Protein AF-A0A2N2L158-F1 (afdb_monomer)

Structure (mmCIF, N/CA/C/O backbone):
data_AF-A0A2N2L158-F1
#
_entry.id   AF-A0A2N2L158-F1
#
loop_
_atom_site.group_PDB
_atom_site.id
_atom_site.type_symbol
_atom_site.label_atom_id
_atom_site.label_alt_id
_atom_site.label_comp_id
_atom_site.label_asym_id
_atom_site.label_entity_id
_atom_site.label_seq_id
_atom_site.pdbx_PDB_ins_code
_atom_site.Cartn_x
_atom_site.Cartn_y
_atom_site.Cartn_z
_atom_site.occupancy
_atom_site.B_iso_or_equiv
_atom_site.auth_seq_id
_atom_site.auth_comp_id
_atom_site.auth_asym_id
_atom_site.auth_atom_id
_atom_site.pdbx_PDB_model_num
ATOM 1 N N . MET A 1 1 ? 33.502 -3.518 -4.198 1.00 38.00 1 MET A N 1
ATOM 2 C CA . MET A 1 1 ? 32.761 -3.976 -5.396 1.00 38.00 1 MET A CA 1
ATOM 3 C C . MET A 1 1 ? 31.450 -3.211 -5.454 1.00 38.00 1 MET A C 1
ATOM 5 O O . MET A 1 1 ? 30.735 -3.227 -4.464 1.00 38.00 1 MET A O 1
ATOM 9 N N . LYS A 1 2 ? 31.153 -2.490 -6.542 1.00 42.72 2 LYS A N 1
ATOM 10 C CA . LYS A 1 2 ? 29.819 -1.899 -6.730 1.00 42.72 2 LYS A CA 1
ATOM 11 C C . LYS A 1 2 ? 28.907 -3.018 -7.224 1.00 42.72 2 LYS A C 1
ATOM 13 O O . LYS A 1 2 ? 29.076 -3.475 -8.351 1.00 42.72 2 LYS A O 1
ATOM 18 N N . THR A 1 3 ? 28.027 -3.520 -6.368 1.00 46.81 3 THR A N 1
ATOM 19 C CA . THR A 1 3 ? 27.016 -4.509 -6.750 1.00 46.81 3 THR A CA 1
ATOM 20 C C . THR A 1 3 ? 26.180 -3.900 -7.874 1.00 46.81 3 THR A C 1
ATOM 22 O O . THR A 1 3 ? 25.586 -2.841 -7.679 1.00 46.81 3 THR A O 1
ATOM 25 N N . LYS A 1 4 ? 26.184 -4.502 -9.071 1.00 56.00 4 LYS A N 1
ATOM 26 C CA . LYS A 1 4 ? 25.270 -4.092 -10.145 1.00 56.00 4 LYS A CA 1
ATOM 27 C C . LYS A 1 4 ? 23.849 -4.280 -9.615 1.00 56.00 4 LYS A C 1
ATOM 29 O O . LYS A 1 4 ? 23.469 -5.398 -9.278 1.00 56.00 4 LYS A O 1
ATOM 34 N N . GLN A 1 5 ? 23.105 -3.187 -9.490 1.00 62.12 5 GLN A N 1
ATOM 35 C CA . GLN A 1 5 ? 21.690 -3.229 -9.145 1.00 62.12 5 GLN A CA 1
ATOM 36 C C . GLN A 1 5 ? 20.969 -4.014 -10.243 1.00 62.12 5 GLN A C 1
ATOM 38 O O . GLN A 1 5 ? 21.099 -3.690 -11.423 1.00 62.12 5 GLN A O 1
ATOM 43 N N . VAL A 1 6 ? 20.278 -5.090 -9.869 1.00 68.81 6 VAL A N 1
ATOM 44 C CA . VAL A 1 6 ? 19.449 -5.853 -10.805 1.00 68.81 6 VAL A CA 1
ATOM 45 C C . VAL A 1 6 ? 18.217 -5.003 -11.088 1.00 68.81 6 VAL A C 1
ATOM 47 O O . VAL A 1 6 ? 17.343 -4.890 -10.232 1.00 68.81 6 VAL A O 1
ATOM 50 N N . VAL A 1 7 ? 18.189 -4.359 -12.255 1.00 78.44 7 VAL A N 1
ATOM 51 C CA . VAL A 1 7 ? 17.049 -3.550 -12.692 1.00 78.44 7 VAL A CA 1
ATOM 52 C C . VAL A 1 7 ? 16.054 -4.472 -13.398 1.00 78.44 7 VAL A C 1
ATOM 54 O O . VAL A 1 7 ? 16.371 -5.062 -14.430 1.00 78.44 7 VAL A O 1
ATOM 57 N N . LYS A 1 8 ? 14.866 -4.642 -12.817 1.00 88.88 8 LYS A N 1
ATOM 58 C CA . LYS A 1 8 ? 13.739 -5.378 -13.407 1.00 88.88 8 LYS A CA 1
ATOM 59 C C . LYS A 1 8 ? 12.994 -4.474 -14.385 1.00 88.88 8 LYS A C 1
ATOM 61 O O . LYS A 1 8 ? 13.024 -3.258 -14.218 1.00 88.88 8 LYS A O 1
ATOM 66 N N . SER A 1 9 ? 12.347 -5.046 -15.396 1.00 91.81 9 SER A N 1
ATOM 67 C CA . SER A 1 9 ? 11.522 -4.280 -16.333 1.00 91.81 9 SER A CA 1
ATOM 68 C C . SER A 1 9 ? 10.047 -4.225 -15.922 1.00 91.81 9 SER A C 1
ATOM 70 O O . SER A 1 9 ? 9.585 -5.056 -15.135 1.00 91.81 9 SER A O 1
ATOM 72 N N . ILE A 1 10 ? 9.320 -3.234 -16.439 1.00 95.19 10 ILE A N 1
ATOM 73 C CA . ILE A 1 10 ? 7.905 -2.956 -16.141 1.00 95.19 10 ILE A CA 1
ATOM 74 C C . ILE A 1 10 ? 7.170 -2.469 -17.402 1.00 95.19 10 ILE A C 1
ATOM 76 O O . ILE A 1 10 ? 7.796 -1.917 -18.296 1.00 95.19 10 ILE A O 1
ATOM 80 N N . THR A 1 11 ? 5.863 -2.682 -17.510 1.00 96.62 11 THR A N 1
ATOM 81 C CA . THR A 1 11 ? 5.024 -2.140 -18.595 1.00 96.62 11 THR A CA 1
ATOM 82 C C . THR A 1 11 ? 4.447 -0.768 -18.238 1.00 96.62 11 THR A C 1
ATOM 84 O O . THR A 1 11 ? 4.297 -0.428 -17.067 1.00 96.62 11 THR A O 1
ATOM 87 N N . HIS A 1 12 ? 4.020 0.002 -19.242 1.00 96.69 12 HIS A N 1
ATOM 88 C CA . HIS A 1 12 ? 3.300 1.264 -19.019 1.00 96.69 12 HIS A CA 1
ATOM 89 C C . HIS A 1 12 ? 2.008 1.091 -18.202 1.00 96.69 12 HIS A C 1
ATOM 91 O O . HIS A 1 12 ? 1.676 1.947 -17.386 1.00 96.69 12 HIS A O 1
ATOM 97 N N . ALA A 1 13 ? 1.290 -0.020 -18.396 1.00 96.75 13 ALA A N 1
ATOM 98 C CA . ALA A 1 13 ? 0.078 -0.314 -17.635 1.00 96.75 13 ALA A CA 1
ATOM 99 C C . ALA A 1 13 ? 0.388 -0.555 -16.148 1.00 96.75 13 ALA A C 1
ATOM 101 O O . ALA A 1 13 ? -0.292 -0.010 -15.284 1.00 96.75 13 ALA A O 1
ATOM 102 N N . GLU A 1 14 ? 1.447 -1.313 -15.849 1.00 97.00 14 GLU A N 1
ATOM 103 C CA . GLU A 1 14 ? 1.911 -1.537 -14.474 1.00 97.00 14 GLU A CA 1
ATOM 104 C C . GLU A 1 14 ? 2.438 -0.246 -13.824 1.00 97.00 14 GLU A C 1
ATOM 106 O O . GLU A 1 14 ? 2.240 -0.056 -12.628 1.00 97.00 14 GLU A O 1
ATOM 111 N N . ILE A 1 15 ? 3.071 0.660 -14.585 1.00 97.94 15 ILE A N 1
ATOM 112 C CA . ILE A 1 15 ? 3.475 1.987 -14.083 1.00 97.94 15 ILE A CA 1
ATOM 113 C C . ILE A 1 15 ? 2.245 2.811 -13.691 1.00 97.94 15 ILE A C 1
ATOM 115 O O . ILE A 1 15 ? 2.187 3.329 -12.577 1.00 97.94 15 ILE A O 1
ATOM 119 N N . ALA A 1 16 ? 1.245 2.903 -14.571 1.00 98.12 16 ALA A N 1
ATOM 120 C CA . ALA A 1 16 ? 0.022 3.653 -14.288 1.00 98.12 16 ALA A CA 1
ATOM 121 C C . ALA A 1 16 ? -0.731 3.079 -13.073 1.00 98.12 16 ALA A C 1
ATOM 123 O O . ALA A 1 16 ? -1.217 3.828 -12.224 1.00 98.12 16 ALA A O 1
ATOM 124 N N . GLU A 1 17 ? -0.786 1.749 -12.959 1.00 98.19 17 GLU A N 1
ATOM 125 C CA . GLU A 1 17 ? -1.360 1.066 -11.797 1.00 98.19 17 GLU A CA 1
ATOM 126 C C . GLU A 1 17 ? -0.555 1.354 -10.520 1.00 98.19 17 GLU A C 1
ATOM 128 O O . GLU A 1 17 ? -1.139 1.661 -9.483 1.00 98.19 17 GLU A O 1
ATOM 133 N N . TYR A 1 18 ? 0.780 1.324 -10.588 1.00 98.38 18 TYR A N 1
ATOM 134 C CA . TYR A 1 18 ? 1.655 1.670 -9.468 1.00 98.38 18 TYR A CA 1
ATOM 135 C C . TYR A 1 18 ? 1.394 3.092 -8.956 1.00 98.38 18 TYR A C 1
ATOM 137 O O . TYR A 1 18 ? 1.181 3.280 -7.758 1.00 98.38 18 TYR A O 1
ATOM 145 N N . GLU A 1 19 ? 1.388 4.089 -9.842 1.00 98.38 19 GLU A N 1
ATOM 146 C CA . GLU A 1 19 ? 1.194 5.496 -9.469 1.00 98.38 19 GLU A CA 1
ATOM 147 C C . GLU A 1 19 ? -0.174 5.722 -8.817 1.00 98.38 19 GLU A C 1
ATOM 149 O O . GLU A 1 19 ? -0.276 6.380 -7.776 1.00 98.38 19 GLU A O 1
ATOM 154 N N . LEU A 1 20 ? -1.217 5.104 -9.381 1.00 98.56 20 LEU A N 1
ATOM 155 C CA . LEU A 1 20 ? -2.565 5.123 -8.825 1.00 98.56 20 LEU A CA 1
ATOM 156 C C . LEU A 1 20 ? -2.604 4.499 -7.422 1.00 98.56 20 LEU A C 1
ATOM 158 O O . LEU A 1 20 ? -3.136 5.098 -6.483 1.00 98.56 20 LEU A O 1
ATOM 162 N N . LEU A 1 21 ? -2.045 3.298 -7.261 1.00 98.69 21 LEU A N 1
ATOM 163 C CA . LEU A 1 21 ? -2.078 2.568 -5.995 1.00 98.69 21 LEU A CA 1
ATOM 164 C C . LEU A 1 21 ? -1.248 3.247 -4.904 1.00 98.69 21 LEU A C 1
ATOM 166 O O . LEU A 1 21 ? -1.684 3.253 -3.754 1.00 98.69 21 LEU A O 1
ATOM 170 N N . VAL A 1 22 ? -0.105 3.857 -5.238 1.00 98.62 22 VAL A N 1
ATOM 171 C CA . VAL A 1 22 ? 0.690 4.648 -4.283 1.00 98.62 22 VAL A CA 1
ATOM 172 C C . VAL A 1 22 ? -0.119 5.827 -3.751 1.00 98.62 22 VAL A C 1
ATOM 174 O O . VAL A 1 22 ? -0.202 5.995 -2.535 1.00 98.62 22 VAL A O 1
ATOM 177 N N . ALA A 1 23 ? -0.773 6.596 -4.627 1.00 98.56 23 ALA A N 1
ATOM 178 C CA . ALA A 1 23 ? -1.581 7.741 -4.208 1.00 98.56 23 ALA A CA 1
ATOM 179 C C . ALA A 1 23 ? -2.741 7.327 -3.282 1.00 98.56 23 ALA A C 1
ATOM 181 O O . ALA A 1 23 ? -2.989 7.962 -2.253 1.00 98.56 23 ALA A O 1
ATOM 182 N N . HIS A 1 24 ? -3.434 6.232 -3.610 1.00 98.69 24 HIS A N 1
ATOM 183 C CA . HIS A 1 24 ? -4.502 5.703 -2.761 1.00 98.69 24 HIS A CA 1
ATOM 184 C C . HIS A 1 24 ? -3.984 5.149 -1.432 1.00 98.69 24 HIS A C 1
ATOM 186 O O . HIS A 1 24 ? -4.603 5.386 -0.395 1.00 98.69 24 HIS A O 1
ATOM 192 N N . LEU A 1 25 ? -2.862 4.426 -1.444 1.00 98.81 25 LEU A N 1
ATOM 193 C CA . LEU A 1 25 ? -2.266 3.878 -0.232 1.00 98.81 25 LEU A CA 1
ATOM 194 C C . LEU A 1 25 ? -1.813 4.989 0.718 1.00 98.81 25 LEU A C 1
ATOM 196 O O . LEU A 1 25 ? -2.074 4.892 1.913 1.00 98.81 25 LEU A O 1
ATOM 200 N N . ASP A 1 26 ? -1.188 6.046 0.201 1.00 98.69 26 ASP A N 1
ATOM 201 C CA . ASP A 1 26 ? -0.765 7.190 1.010 1.00 98.69 26 ASP A CA 1
ATOM 202 C C . ASP A 1 26 ? -1.966 7.881 1.670 1.00 98.69 26 ASP A C 1
ATOM 204 O O . ASP A 1 26 ? -1.963 8.088 2.882 1.00 98.69 26 ASP A O 1
ATOM 208 N N . SER A 1 27 ? -3.051 8.106 0.922 1.00 98.62 27 SER A N 1
ATOM 209 C CA . SER A 1 27 ? -4.293 8.654 1.484 1.00 98.62 27 SER A CA 1
ATOM 210 C C . SER A 1 27 ? -4.901 7.763 2.580 1.00 98.62 27 SER A C 1
ATOM 212 O O . SER A 1 27 ? -5.394 8.268 3.597 1.00 98.62 27 SER A O 1
ATOM 214 N N . LEU A 1 28 ? -4.851 6.435 2.412 1.00 98.62 28 LEU A N 1
ATOM 215 C CA . LEU A 1 28 ? -5.285 5.490 3.444 1.00 98.62 28 LEU A CA 1
ATOM 216 C C . LEU A 1 28 ? -4.380 5.544 4.678 1.00 98.62 28 LEU A C 1
ATOM 218 O O . LEU A 1 28 ? -4.895 5.543 5.795 1.00 98.62 28 LEU A O 1
ATOM 222 N N . ILE A 1 29 ? -3.058 5.611 4.495 1.00 98.75 29 ILE A N 1
ATOM 223 C CA . ILE A 1 29 ? -2.097 5.723 5.600 1.00 98.75 29 ILE A CA 1
ATOM 224 C C . ILE A 1 29 ? -2.366 6.985 6.406 1.00 98.75 29 ILE A C 1
ATOM 226 O O . ILE A 1 29 ? -2.477 6.881 7.623 1.00 98.75 29 ILE A O 1
ATOM 230 N N . ASP A 1 30 ? -2.524 8.136 5.757 1.00 98.56 30 ASP A N 1
ATOM 231 C CA . ASP A 1 30 ? -2.782 9.404 6.444 1.00 98.56 30 ASP A CA 1
ATOM 232 C C . ASP A 1 30 ? -4.078 9.325 7.264 1.00 98.56 30 ASP A C 1
ATOM 234 O O . ASP A 1 30 ? -4.096 9.621 8.461 1.00 98.56 30 ASP A O 1
ATOM 238 N N . THR A 1 31 ? -5.147 8.813 6.648 1.00 97.94 31 THR A N 1
ATOM 239 C CA . THR A 1 31 ? -6.452 8.640 7.302 1.00 97.94 31 THR A CA 1
ATOM 240 C C . THR A 1 31 ? -6.363 7.720 8.522 1.00 97.94 31 THR A C 1
ATOM 242 O O . THR A 1 31 ? -6.857 8.045 9.605 1.00 97.94 31 THR A O 1
ATOM 245 N N . VAL A 1 32 ? -5.751 6.544 8.366 1.00 98.31 32 VAL A N 1
ATOM 246 C CA . VAL A 1 32 ? -5.653 5.558 9.449 1.00 98.31 32 VAL A CA 1
ATOM 247 C C . VAL A 1 32 ? -4.658 6.015 10.514 1.00 98.31 32 VAL A C 1
ATOM 249 O O . VAL A 1 32 ? -4.874 5.755 11.694 1.00 98.31 32 VAL A O 1
ATOM 252 N N . GLU A 1 33 ? -3.618 6.765 10.152 1.00 98.38 33 GLU A N 1
ATOM 253 C CA . GLU A 1 33 ? -2.692 7.354 11.113 1.00 98.38 33 GLU A CA 1
ATOM 254 C C . GLU A 1 33 ? -3.387 8.392 12.005 1.00 98.38 33 GLU A C 1
ATOM 256 O O . GLU A 1 33 ? -3.180 8.393 13.221 1.00 98.38 33 GLU A O 1
ATOM 261 N N . GLU A 1 34 ? -4.264 9.232 11.450 1.00 98.12 34 GLU A N 1
ATOM 262 C CA . GLU A 1 34 ? -5.090 10.150 12.243 1.00 98.12 34 GLU A CA 1
ATOM 263 C C . GLU A 1 34 ? -6.036 9.422 13.205 1.00 98.12 34 GLU A C 1
ATOM 265 O O . GLU A 1 34 ? -6.191 9.842 14.358 1.00 98.12 34 GLU A O 1
ATOM 270 N N . LEU A 1 35 ? -6.661 8.330 12.755 1.00 96.69 35 LEU A N 1
ATOM 271 C CA . LEU A 1 35 ? -7.501 7.487 13.608 1.00 96.69 35 LEU A CA 1
ATOM 272 C C . LEU A 1 35 ? -6.674 6.832 14.716 1.00 96.69 35 LEU A C 1
ATOM 274 O O . LEU A 1 35 ? -7.052 6.899 15.885 1.00 96.69 35 LEU A O 1
ATOM 278 N N . SER A 1 36 ? -5.515 6.273 14.368 1.00 97.00 36 SER A N 1
ATOM 279 C CA . SER A 1 36 ? -4.621 5.603 15.309 1.00 97.00 36 SER A CA 1
ATOM 280 C C . SER A 1 36 ? -4.083 6.565 16.369 1.00 97.00 36 SER A C 1
ATOM 282 O O . SER A 1 36 ? -4.011 6.190 17.533 1.00 97.00 36 SER A O 1
ATOM 284 N N . LYS A 1 37 ? -3.770 7.822 16.024 1.00 97.25 37 LYS A N 1
ATO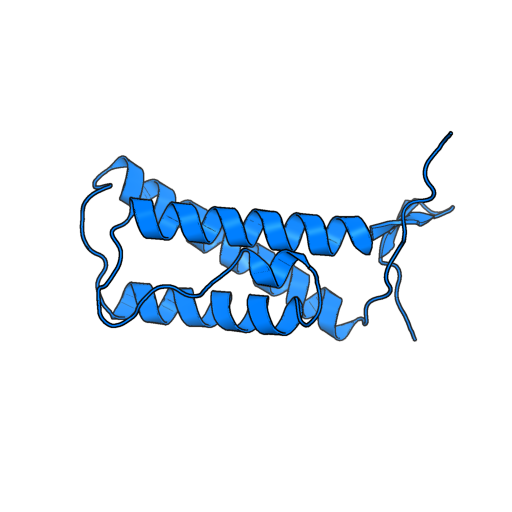M 285 C CA . LYS A 1 37 ? -3.341 8.843 17.003 1.00 97.25 37 LYS A CA 1
ATOM 286 C C . LYS A 1 37 ? -4.404 9.128 18.071 1.00 97.25 37 LYS A C 1
ATOM 288 O O . LYS A 1 37 ? -4.059 9.494 19.189 1.00 97.25 37 LYS A O 1
ATOM 293 N N . LYS A 1 38 ? -5.691 8.993 17.730 1.00 96.12 38 LYS A N 1
ATOM 294 C CA . LYS A 1 38 ? -6.820 9.288 18.630 1.00 96.12 38 LYS A CA 1
ATOM 295 C C . LYS A 1 38 ? -7.314 8.050 19.375 1.00 96.12 38 LYS A C 1
ATOM 297 O O . LYS A 1 38 ? -7.734 8.156 20.523 1.00 96.12 38 LYS A O 1
ATOM 302 N N . LYS A 1 39 ? -7.330 6.905 18.693 1.00 96.62 39 LYS A N 1
ATOM 303 C CA . LYS A 1 39 ? -7.971 5.662 19.127 1.00 96.62 39 LYS A CA 1
ATOM 304 C C . LYS A 1 39 ? -7.246 4.443 18.547 1.00 96.62 39 LYS A C 1
ATOM 306 O O . LYS A 1 39 ? -7.811 3.705 17.742 1.00 96.62 39 LYS A O 1
ATOM 311 N N . GLN A 1 40 ? -5.984 4.251 18.923 1.00 95.88 40 GLN A N 1
ATOM 312 C CA . GLN A 1 40 ? -5.149 3.163 18.395 1.00 95.88 40 GLN A CA 1
ATOM 313 C C . GLN A 1 40 ? -5.791 1.772 18.562 1.00 95.88 40 GLN A C 1
ATOM 315 O O . GLN A 1 40 ? -5.836 1.023 17.593 1.00 95.88 40 GLN A O 1
ATOM 320 N N . ASP A 1 41 ? -6.385 1.486 19.727 1.00 97.62 41 ASP A N 1
ATOM 321 C CA . ASP A 1 41 ? -6.933 0.167 20.085 1.00 97.62 41 ASP A CA 1
ATOM 322 C C . ASP A 1 41 ? -8.407 -0.026 19.664 1.00 97.62 41 ASP A C 1
ATOM 324 O O . ASP A 1 41 ? -9.037 -1.027 20.000 1.00 97.62 41 ASP A O 1
ATOM 328 N N . GLU A 1 42 ? -9.007 0.940 18.955 1.00 98.19 42 GLU A N 1
ATOM 329 C CA . GLU A 1 42 ? -10.386 0.809 18.468 1.00 98.19 42 GLU A CA 1
ATOM 330 C C . GLU A 1 42 ? -10.431 -0.143 17.267 1.00 98.19 42 GLU A C 1
ATOM 332 O O . GLU A 1 42 ? -9.754 0.074 16.259 1.00 98.19 42 GLU A O 1
ATOM 337 N N . VAL A 1 43 ? -11.263 -1.182 17.381 1.00 98.19 43 VAL A N 1
ATOM 338 C CA . VAL A 1 43 ? -11.521 -2.164 16.319 1.00 98.19 43 VAL A CA 1
ATOM 339 C C . VAL A 1 43 ? -12.178 -1.483 15.117 1.00 98.19 43 VAL A C 1
ATOM 341 O O . VAL A 1 43 ? -13.145 -0.724 15.247 1.00 98.19 43 VAL A O 1
ATOM 344 N N . MET A 1 44 ? -11.657 -1.756 13.921 1.00 97.88 44 MET A N 1
ATOM 345 C CA . MET A 1 44 ? -12.228 -1.266 12.675 1.00 97.88 44 MET A CA 1
ATOM 346 C C . MET A 1 44 ? -13.570 -1.934 12.372 1.00 97.88 44 MET A C 1
ATOM 348 O O . MET A 1 44 ? -13.818 -3.085 12.706 1.00 97.88 44 MET A O 1
ATOM 352 N N . ASN A 1 45 ? -14.444 -1.218 11.665 1.00 97.25 45 ASN A N 1
ATOM 353 C CA . ASN A 1 45 ? -15.664 -1.819 11.135 1.00 97.25 45 ASN A CA 1
ATOM 354 C C . ASN A 1 45 ? -15.412 -2.476 9.766 1.00 97.25 45 ASN A C 1
ATOM 356 O O . ASN A 1 45 ? -14.469 -2.127 9.052 1.00 97.25 45 ASN A O 1
ATOM 360 N N . VAL A 1 46 ? -16.318 -3.375 9.370 1.00 97.81 46 VAL A N 1
ATOM 361 C CA . VAL A 1 46 ? -16.258 -4.117 8.097 1.00 97.81 46 VAL A CA 1
ATOM 362 C C . VAL A 1 46 ? -16.123 -3.186 6.887 1.00 97.81 46 VAL A C 1
ATOM 364 O O . VAL A 1 46 ? -15.378 -3.479 5.955 1.00 97.81 46 VAL A O 1
ATOM 367 N N . PHE A 1 47 ? -16.801 -2.035 6.893 1.00 97.19 47 PHE A N 1
ATOM 368 C CA . PHE A 1 47 ? -16.737 -1.077 5.787 1.00 97.19 47 PHE A CA 1
ATOM 369 C C . PHE A 1 47 ? -15.317 -0.526 5.569 1.00 97.19 47 PHE A C 1
ATOM 371 O O . PHE A 1 47 ? -14.847 -0.472 4.432 1.00 97.19 47 PHE A O 1
ATOM 378 N N . LYS A 1 48 ? -14.613 -0.148 6.644 1.00 97.50 48 LYS A N 1
ATOM 379 C CA . LYS A 1 48 ? -13.223 0.331 6.568 1.00 97.50 48 LYS A CA 1
ATOM 380 C C . LYS A 1 48 ? -12.295 -0.768 6.057 1.00 97.50 48 LYS A C 1
ATOM 382 O O . LYS A 1 48 ? -11.547 -0.530 5.112 1.00 97.50 48 LYS A O 1
ATOM 387 N N . VAL A 1 49 ? -12.397 -1.968 6.632 1.00 98.44 49 VAL A N 1
ATOM 388 C CA . VAL A 1 49 ? -11.547 -3.115 6.274 1.00 98.44 49 VAL A CA 1
ATOM 389 C C . VAL A 1 49 ? -11.731 -3.496 4.806 1.00 98.44 49 VAL A C 1
ATOM 391 O O . VAL A 1 49 ? -10.764 -3.543 4.052 1.00 98.44 49 VAL A O 1
ATOM 394 N N . THR A 1 50 ? -12.974 -3.672 4.357 1.00 97.94 50 THR A N 1
ATOM 395 C CA . THR A 1 50 ? -13.272 -4.013 2.955 1.00 97.94 50 THR A CA 1
ATOM 396 C C . THR A 1 50 ? -12.840 -2.918 1.977 1.00 97.94 50 THR A C 1
ATOM 398 O O . THR A 1 50 ? -12.386 -3.227 0.876 1.00 97.94 50 THR A O 1
ATOM 401 N N . SER A 1 51 ? -12.929 -1.641 2.363 1.00 97.62 51 SER A N 1
ATOM 402 C CA . SER A 1 51 ? -12.458 -0.522 1.536 1.00 97.62 51 SER A CA 1
ATOM 403 C C . SER A 1 51 ? -10.935 -0.508 1.400 1.00 97.62 51 SER A C 1
ATOM 405 O O . SER A 1 51 ? -10.434 -0.358 0.288 1.00 97.62 51 SER A O 1
ATOM 407 N N . ILE A 1 52 ? -10.206 -0.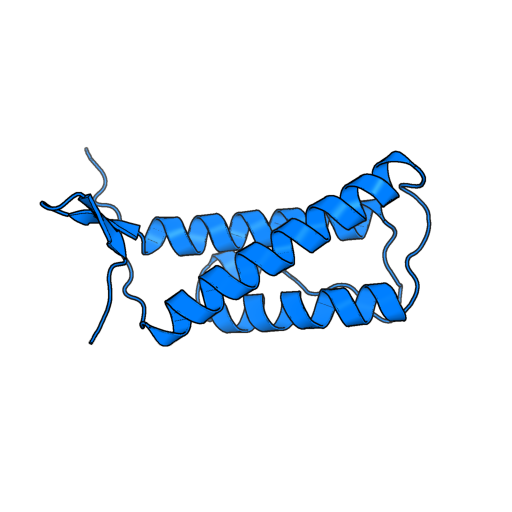730 2.498 1.00 98.62 52 ILE A N 1
ATOM 408 C CA . ILE A 1 52 ? -8.742 -0.859 2.492 1.00 98.62 52 ILE A CA 1
ATOM 409 C C . ILE A 1 52 ? -8.320 -2.068 1.645 1.00 98.62 52 ILE A C 1
ATOM 411 O O . ILE A 1 52 ? -7.471 -1.945 0.761 1.00 98.62 52 ILE A O 1
ATOM 415 N N . ASN A 1 53 ? -8.966 -3.220 1.839 1.00 98.62 53 ASN A N 1
ATOM 416 C CA . ASN A 1 53 ? -8.616 -4.459 1.148 1.00 98.62 53 ASN A CA 1
ATOM 417 C C . ASN A 1 53 ? -8.755 -4.380 -0.377 1.00 98.62 53 ASN A C 1
ATOM 419 O O . ASN A 1 53 ? -8.027 -5.082 -1.074 1.00 98.62 53 ASN A O 1
ATOM 423 N N . LYS A 1 54 ? -9.625 -3.518 -0.921 1.00 98.19 54 LYS A N 1
ATOM 424 C CA . LYS A 1 54 ? -9.692 -3.274 -2.376 1.00 98.19 54 LYS A CA 1
ATOM 425 C C . LYS A 1 54 ? -8.377 -2.732 -2.937 1.00 98.19 54 LYS A C 1
ATOM 427 O O . LYS A 1 54 ? -8.001 -3.096 -4.046 1.00 98.19 54 LYS A O 1
ATOM 432 N N . VAL A 1 55 ? -7.689 -1.873 -2.184 1.00 98.69 55 VAL A N 1
ATOM 433 C CA . VAL A 1 55 ? -6.384 -1.324 -2.575 1.00 98.69 55 VAL A CA 1
ATOM 434 C C . VAL A 1 55 ? -5.292 -2.363 -2.337 1.00 98.69 55 VAL A C 1
ATOM 436 O O . VAL A 1 55 ? -4.500 -2.630 -3.234 1.00 98.69 55 VAL A O 1
ATOM 439 N N . LEU A 1 56 ? -5.288 -3.013 -1.167 1.00 98.75 56 LEU A N 1
ATOM 440 C CA . LEU A 1 56 ? -4.251 -3.989 -0.810 1.00 98.75 56 LEU A CA 1
ATOM 441 C C . LEU A 1 56 ? -4.203 -5.188 -1.762 1.00 98.75 56 LEU A C 1
ATOM 443 O O . LEU A 1 56 ? -3.121 -5.582 -2.184 1.00 98.75 56 LEU A O 1
ATOM 447 N N . LYS A 1 57 ? -5.361 -5.732 -2.154 1.00 98.50 57 LYS A N 1
ATOM 448 C CA . LYS A 1 57 ? -5.437 -6.863 -3.094 1.00 98.50 57 LYS A CA 1
ATOM 449 C C . LYS A 1 57 ? -4.842 -6.504 -4.463 1.00 98.50 57 LYS A C 1
ATOM 451 O O . LYS A 1 57 ? -4.033 -7.265 -4.979 1.00 98.50 57 LYS A O 1
ATOM 456 N N . ARG A 1 58 ? -5.129 -5.306 -4.983 1.00 98.62 58 ARG A N 1
ATOM 457 C CA . ARG A 1 58 ? -4.523 -4.803 -6.232 1.00 98.62 58 ARG A CA 1
ATOM 458 C C . ARG A 1 58 ? -3.016 -4.590 -6.112 1.00 98.62 58 ARG A C 1
ATOM 460 O O . ARG A 1 58 ? -2.284 -4.854 -7.057 1.00 98.62 58 ARG A O 1
ATOM 467 N N . ILE A 1 59 ? -2.530 -4.158 -4.945 1.00 98.75 59 ILE A N 1
ATOM 468 C CA . ILE A 1 59 ? -1.083 -4.071 -4.709 1.00 98.75 59 ILE A CA 1
ATOM 469 C C . ILE A 1 59 ? -0.448 -5.466 -4.735 1.00 98.75 59 ILE A C 1
ATOM 471 O O . ILE A 1 59 ? 0.591 -5.625 -5.364 1.00 98.75 59 ILE A O 1
ATOM 475 N N . ILE A 1 60 ? -1.057 -6.475 -4.103 1.00 98.44 60 ILE A N 1
ATOM 476 C CA . ILE A 1 60 ? -0.559 -7.863 -4.158 1.00 98.44 60 ILE A CA 1
ATOM 477 C C . ILE A 1 60 ? -0.483 -8.347 -5.613 1.00 98.44 60 ILE A C 1
ATOM 479 O O . ILE A 1 60 ? 0.538 -8.893 -6.022 1.00 98.44 60 ILE A O 1
ATOM 483 N N . GLU A 1 61 ? -1.528 -8.095 -6.403 1.00 98.00 61 GLU A N 1
ATOM 484 C CA . GLU A 1 61 ? -1.561 -8.428 -7.833 1.00 98.00 61 GLU A CA 1
ATOM 485 C C . GLU A 1 61 ? -0.441 -7.723 -8.616 1.00 98.00 61 GLU A C 1
ATOM 487 O O . GLU A 1 61 ? 0.259 -8.374 -9.390 1.00 98.00 61 GLU A O 1
ATOM 492 N N . LEU A 1 62 ? -0.216 -6.425 -8.374 1.00 97.81 62 LEU A N 1
ATOM 493 C CA . LEU A 1 62 ? 0.860 -5.651 -9.007 1.00 97.81 62 LEU A CA 1
ATOM 494 C C . LEU A 1 62 ? 2.256 -6.160 -8.618 1.00 97.81 62 LEU A C 1
ATOM 496 O O . LEU A 1 62 ? 3.164 -6.186 -9.451 1.00 97.81 62 LEU A O 1
ATOM 500 N N . LEU A 1 63 ? 2.456 -6.534 -7.351 1.00 96.75 63 LEU A N 1
ATOM 501 C CA . LEU A 1 63 ? 3.732 -7.079 -6.892 1.00 96.75 63 LEU A CA 1
ATOM 502 C C . LEU A 1 63 ? 4.033 -8.421 -7.575 1.00 96.75 63 LEU A C 1
ATOM 504 O O . LEU A 1 63 ? 5.196 -8.679 -7.895 1.00 96.75 63 LEU A O 1
ATOM 508 N N . GLY A 1 64 ? 3.010 -9.245 -7.831 1.00 95.00 64 GLY A N 1
ATOM 509 C CA . GLY A 1 64 ? 3.151 -10.546 -8.483 1.00 95.00 64 GLY A CA 1
ATOM 510 C C . GLY A 1 64 ? 4.211 -11.407 -7.790 1.00 95.00 64 GLY A C 1
ATOM 511 O O . GLY A 1 64 ? 4.199 -11.563 -6.568 1.00 95.00 64 GLY A O 1
ATOM 512 N N . ASP A 1 65 ? 5.185 -11.892 -8.563 1.00 92.44 65 ASP A N 1
ATOM 513 C CA . ASP A 1 65 ? 6.305 -12.711 -8.070 1.00 92.44 65 ASP A CA 1
ATOM 514 C C . ASP A 1 65 ? 7.444 -11.892 -7.417 1.00 92.44 65 ASP A C 1
ATOM 516 O O . ASP A 1 65 ? 8.565 -12.384 -7.238 1.00 92.44 65 ASP A O 1
ATOM 520 N N . ASP A 1 66 ? 7.236 -10.607 -7.106 1.00 92.38 66 ASP A N 1
ATOM 521 C CA . ASP A 1 66 ? 8.239 -9.830 -6.381 1.00 92.38 66 ASP A CA 1
ATOM 522 C C . ASP A 1 66 ? 8.454 -10.415 -4.971 1.00 92.38 66 ASP A C 1
ATOM 524 O O . ASP A 1 66 ? 7.486 -10.712 -4.272 1.00 92.38 66 ASP A O 1
ATOM 528 N N . PRO A 1 67 ? 9.706 -10.544 -4.490 1.00 90.44 67 PRO A N 1
ATOM 529 C CA . PRO A 1 67 ? 9.967 -11.049 -3.141 1.00 90.44 67 PRO A CA 1
ATOM 530 C C . PRO A 1 67 ? 9.269 -10.251 -2.034 1.00 90.44 67 PRO A C 1
ATOM 532 O O . PRO A 1 67 ? 9.081 -10.762 -0.936 1.00 90.44 67 PRO A O 1
ATOM 535 N N . SER A 1 68 ? 8.881 -9.000 -2.301 1.00 92.38 68 SER A N 1
ATOM 536 C CA . SER A 1 68 ? 8.124 -8.179 -1.356 1.00 92.38 68 SER A CA 1
ATOM 537 C C . SER A 1 68 ? 6.732 -8.750 -1.047 1.00 92.38 68 SER A C 1
ATOM 539 O O . SER A 1 68 ? 6.211 -8.490 0.036 1.00 92.38 68 SER A O 1
ATOM 541 N N . THR A 1 69 ? 6.147 -9.554 -1.946 1.00 94.88 69 THR A N 1
ATOM 542 C CA . THR A 1 69 ? 4.821 -10.172 -1.771 1.00 94.88 69 THR A CA 1
ATOM 543 C C . THR A 1 69 ? 4.766 -11.086 -0.543 1.00 94.88 69 THR A C 1
ATOM 545 O O . THR A 1 69 ? 3.732 -11.165 0.108 1.00 94.88 69 THR A O 1
ATOM 548 N N . SER A 1 70 ? 5.878 -11.717 -0.140 1.00 94.06 70 SER A N 1
ATOM 549 C CA . SER A 1 70 ? 5.907 -12.588 1.050 1.00 94.06 70 SER A CA 1
ATOM 550 C C . SER A 1 70 ? 5.810 -11.843 2.387 1.00 94.06 70 SER A C 1
ATOM 552 O O . SER A 1 70 ? 5.788 -12.481 3.436 1.00 94.06 70 SER A O 1
ATOM 554 N N . PHE A 1 71 ? 5.827 -10.508 2.371 1.00 93.56 71 PHE A N 1
ATOM 555 C CA . PHE A 1 71 ? 5.797 -9.659 3.566 1.00 93.56 71 PHE A CA 1
ATOM 556 C C . PHE A 1 71 ? 4.504 -8.853 3.698 1.00 93.56 71 PHE A C 1
ATOM 558 O O . PHE A 1 71 ? 4.412 -8.009 4.590 1.00 93.56 71 PHE A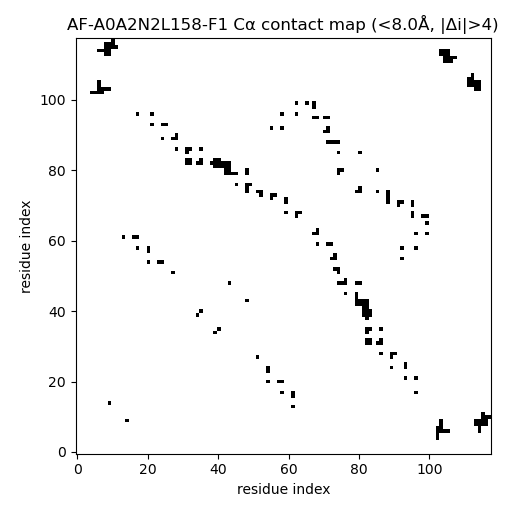 O 1
ATOM 565 N N . VAL A 1 72 ? 3.538 -9.054 2.800 1.00 97.25 72 VAL A N 1
ATOM 566 C CA . VAL A 1 72 ? 2.299 -8.278 2.769 1.00 97.25 72 VAL A CA 1
ATOM 567 C C . VAL A 1 72 ? 1.090 -9.196 2.655 1.00 97.25 72 VAL A C 1
ATOM 569 O O . VAL A 1 72 ? 1.065 -10.121 1.850 1.00 97.25 72 VAL A O 1
ATOM 572 N N . GLU A 1 73 ? 0.072 -8.917 3.461 1.00 97.00 73 GLU A N 1
ATOM 573 C CA . GLU A 1 73 ? -1.187 -9.656 3.483 1.00 97.00 73 GLU A CA 1
ATOM 574 C C . GLU A 1 73 ? -2.343 -8.680 3.721 1.00 97.00 73 GLU A C 1
ATOM 576 O O . GLU A 1 73 ? -2.204 -7.701 4.457 1.00 97.00 73 GLU A O 1
ATOM 581 N N . ALA A 1 74 ? -3.479 -8.909 3.058 1.00 97.56 74 ALA A N 1
ATOM 582 C CA . ALA A 1 74 ? -4.672 -8.092 3.259 1.00 97.56 74 ALA A CA 1
ATOM 583 C C . ALA A 1 74 ? -5.189 -8.210 4.706 1.00 97.56 74 ALA A C 1
ATOM 585 O O . ALA A 1 74 ? -4.934 -9.190 5.399 1.00 97.56 74 ALA A O 1
ATOM 586 N N . LEU A 1 75 ? -5.946 -7.211 5.160 1.00 98.06 75 LEU A N 1
ATOM 587 C CA . LEU A 1 75 ? -6.504 -7.209 6.510 1.00 98.06 75 LEU A CA 1
ATOM 588 C C . LEU A 1 75 ? -7.552 -8.319 6.674 1.00 98.06 75 LEU A C 1
ATOM 590 O O . LEU A 1 75 ? -8.341 -8.571 5.759 1.00 98.06 75 LEU A O 1
ATOM 594 N N . ASP A 1 76 ? -7.612 -8.916 7.863 1.00 95.69 76 ASP A N 1
ATOM 595 C CA . ASP A 1 76 ? -8.602 -9.939 8.203 1.00 95.69 76 ASP A CA 1
ATOM 596 C C . ASP A 1 76 ? -10.016 -9.329 8.320 1.00 95.69 76 ASP A C 1
ATOM 598 O O . ASP A 1 76 ? -10.292 -8.474 9.166 1.00 95.69 76 ASP A O 1
ATOM 602 N N . GLU A 1 77 ? -10.923 -9.772 7.444 1.00 94.44 77 GLU A N 1
ATOM 603 C CA . GLU A 1 77 ? -12.321 -9.316 7.373 1.00 94.44 77 GLU A CA 1
ATOM 604 C C . GLU A 1 77 ? -13.227 -9.966 8.437 1.00 94.44 77 GLU A C 1
ATOM 606 O O . GLU A 1 77 ? -14.336 -9.485 8.670 1.00 94.44 77 GLU A O 1
ATOM 611 N N . THR A 1 78 ? -12.764 -11.034 9.092 1.00 93.50 78 THR A N 1
ATOM 612 C CA . THR A 1 78 ? -13.476 -11.752 10.158 1.00 93.50 78 THR A CA 1
ATOM 613 C C . THR A 1 78 ? -13.087 -11.287 11.553 1.00 93.50 78 THR A C 1
ATOM 615 O O . THR A 1 78 ? -13.973 -10.958 12.340 1.00 93.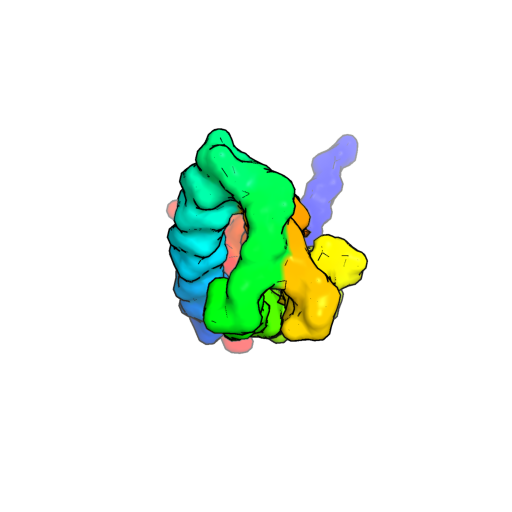50 78 THR A O 1
ATOM 618 N N . SER A 1 79 ? -11.791 -11.256 11.877 1.00 94.81 79 SER A N 1
ATOM 619 C CA . SER A 1 79 ? -11.342 -10.842 13.214 1.00 94.81 79 SER A CA 1
ATOM 620 C C . SER A 1 79 ? -11.359 -9.325 13.411 1.00 94.81 79 SER A C 1
ATOM 622 O O . SER A 1 79 ? -11.493 -8.886 14.549 1.00 94.81 79 SER A O 1
ATOM 624 N N . LEU A 1 80 ? -11.334 -8.558 12.310 1.00 97.19 80 LEU A N 1
ATOM 625 C CA . LEU A 1 80 ? -11.307 -7.095 12.239 1.00 97.19 80 LEU A CA 1
ATOM 626 C C . LEU A 1 80 ? -10.144 -6.471 13.046 1.00 97.19 80 LEU A C 1
ATOM 628 O O . LEU A 1 80 ? -10.166 -6.460 14.276 1.00 97.19 80 LEU A O 1
ATOM 632 N N . PRO A 1 81 ? -9.136 -5.877 12.385 1.00 97.75 81 PRO A N 1
ATOM 633 C CA . PRO A 1 81 ? -7.985 -5.299 13.075 1.00 97.75 81 PRO A CA 1
ATOM 634 C C . PRO A 1 81 ? -8.351 -4.039 13.870 1.00 97.75 81 PRO A C 1
ATOM 636 O O . PRO A 1 81 ? -9.357 -3.375 13.596 1.00 97.75 81 PRO A O 1
ATOM 639 N N . THR A 1 82 ? -7.484 -3.645 14.804 1.00 98.56 82 THR A N 1
ATOM 640 C CA . THR A 1 82 ? -7.524 -2.295 15.386 1.00 98.56 82 THR A CA 1
ATOM 641 C C . THR A 1 82 ? -6.968 -1.243 14.417 1.00 98.56 82 THR A C 1
ATOM 643 O O . THR A 1 82 ? -6.378 -1.567 13.379 1.00 98.56 82 THR A O 1
ATOM 646 N N . ASN A 1 83 ? -7.148 0.045 14.731 1.00 98.31 83 ASN A N 1
ATOM 647 C CA . ASN A 1 83 ? -6.583 1.127 13.918 1.00 98.3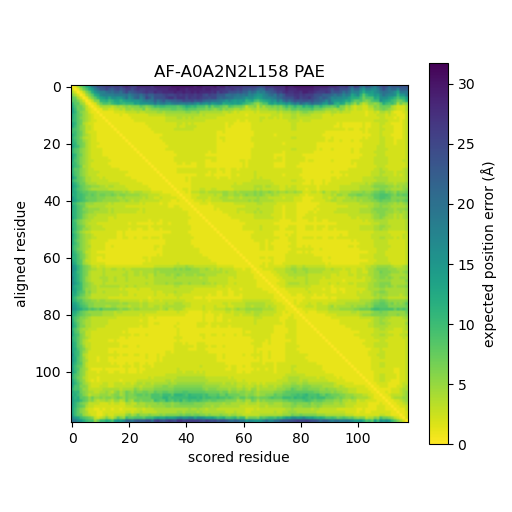1 83 ASN A CA 1
ATOM 648 C C . ASN A 1 83 ? -5.046 1.050 13.819 1.00 98.31 83 ASN A C 1
ATOM 650 O O . ASN A 1 83 ? -4.501 1.308 12.744 1.00 98.31 83 ASN A O 1
ATOM 654 N N . SER A 1 84 ? -4.347 0.694 14.903 1.00 98.12 84 SER A N 1
ATOM 655 C CA . SER A 1 84 ? -2.883 0.549 14.901 1.00 98.12 84 SER A CA 1
ATOM 656 C C . SER A 1 84 ? -2.414 -0.683 14.126 1.00 98.12 84 SER A C 1
ATOM 658 O O . SER A 1 84 ? -1.450 -0.576 13.364 1.00 98.12 84 SER A O 1
ATOM 660 N N . ASP A 1 85 ? -3.117 -1.814 14.248 1.00 98.00 85 ASP A N 1
ATOM 661 C CA . ASP A 1 85 ? -2.831 -3.025 13.469 1.00 98.00 85 ASP A CA 1
ATOM 662 C C . ASP A 1 85 ? -2.962 -2.743 11.969 1.00 98.00 85 ASP A C 1
ATOM 664 O O . ASP A 1 85 ? -2.054 -3.024 11.186 1.00 98.00 85 ASP A O 1
ATOM 668 N N . ALA A 1 86 ? -4.062 -2.107 11.557 1.00 98.38 86 ALA A N 1
ATOM 669 C CA . ALA A 1 86 ? -4.268 -1.736 10.163 1.00 98.38 86 ALA A CA 1
ATOM 670 C C . ALA A 1 86 ? -3.179 -0.771 9.665 1.00 98.38 86 ALA A C 1
ATOM 672 O O . ALA A 1 86 ? -2.650 -0.958 8.570 1.00 98.38 86 ALA A O 1
ATOM 673 N N . LEU A 1 87 ? -2.798 0.233 10.467 1.00 98.69 87 LEU A N 1
ATOM 674 C CA . LEU A 1 87 ? -1.732 1.172 10.108 1.00 98.69 87 LEU A CA 1
ATOM 675 C C . LEU A 1 87 ? -0.390 0.467 9.879 1.00 98.69 87 LEU A C 1
ATOM 677 O O . LEU A 1 87 ? 0.341 0.825 8.950 1.00 98.69 87 LEU A O 1
ATOM 681 N N . LEU A 1 88 ? -0.061 -0.516 10.720 1.00 98.38 88 LEU A N 1
ATOM 682 C CA . LEU A 1 88 ? 1.152 -1.317 10.583 1.00 98.38 88 LEU A CA 1
ATOM 683 C C . LEU A 1 88 ? 1.177 -2.028 9.227 1.00 98.38 88 LEU A C 1
ATOM 685 O O . LEU A 1 88 ? 2.160 -1.900 8.494 1.00 98.38 88 LEU A O 1
ATOM 689 N N . ILE A 1 89 ? 0.084 -2.706 8.871 1.00 98.44 89 ILE A N 1
ATOM 690 C CA . ILE A 1 89 ? -0.039 -3.402 7.587 1.00 98.44 89 ILE A CA 1
ATOM 691 C C . ILE A 1 89 ? 0.075 -2.412 6.421 1.00 98.44 89 ILE A C 1
ATOM 693 O O . ILE A 1 89 ? 0.896 -2.615 5.528 1.00 98.44 89 ILE A O 1
ATOM 697 N N . LEU A 1 90 ? -0.638 -1.279 6.442 1.00 98.75 90 LEU A N 1
ATOM 698 C CA . LEU A 1 90 ? -0.534 -0.270 5.375 1.00 98.75 90 LEU A CA 1
ATOM 699 C C . LEU A 1 90 ? 0.916 0.215 5.160 1.00 98.75 90 LEU A C 1
ATOM 701 O O . LEU A 1 90 ? 1.367 0.378 4.023 1.00 98.75 90 LEU A O 1
ATOM 705 N N . LYS A 1 91 ? 1.688 0.399 6.240 1.00 98.56 91 LYS A N 1
ATOM 706 C CA . LYS A 1 91 ? 3.107 0.795 6.164 1.00 98.56 91 LYS A CA 1
ATOM 707 C C . LYS A 1 91 ? 4.012 -0.322 5.615 1.00 98.56 91 LYS A C 1
ATOM 709 O O . LYS A 1 91 ? 4.997 -0.018 4.932 1.00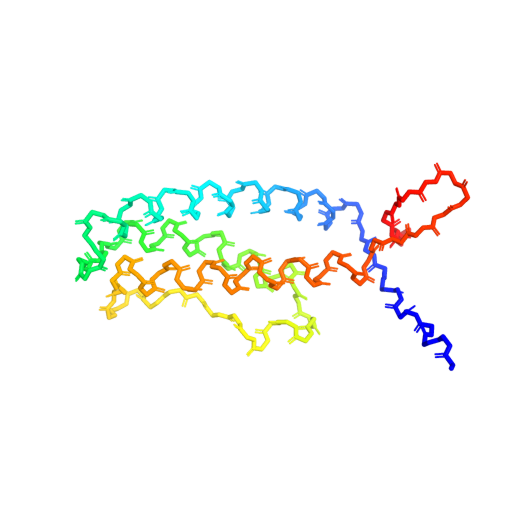 98.56 91 LYS A O 1
ATOM 714 N N . GLN A 1 92 ? 3.678 -1.596 5.836 1.00 98.50 92 GLN A N 1
ATOM 715 C CA . GLN A 1 92 ? 4.357 -2.725 5.182 1.00 98.50 92 GLN A CA 1
ATOM 716 C C . GLN A 1 92 ? 4.119 -2.706 3.668 1.00 98.50 92 GLN A C 1
ATOM 718 O O . GLN A 1 92 ? 5.078 -2.780 2.900 1.00 98.50 92 GLN A O 1
ATOM 723 N N . PHE A 1 93 ? 2.878 -2.477 3.232 1.00 98.69 93 PHE A N 1
ATOM 724 C CA . PHE A 1 93 ? 2.555 -2.305 1.812 1.00 98.69 93 PHE A CA 1
ATOM 725 C C . PHE A 1 93 ? 3.305 -1.131 1.174 1.00 98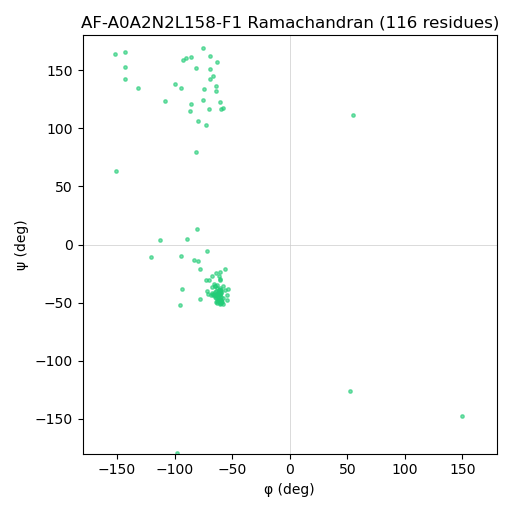.69 93 PHE A C 1
ATOM 727 O O . PHE A 1 93 ? 3.860 -1.273 0.083 1.00 98.69 93 PHE A O 1
ATOM 734 N N . LYS A 1 94 ? 3.415 0.009 1.870 1.00 98.69 94 LYS A N 1
ATOM 735 C CA . LYS A 1 94 ? 4.196 1.162 1.384 1.00 98.69 94 LYS A CA 1
ATOM 736 C C . LYS A 1 94 ? 5.670 0.811 1.206 1.00 98.69 94 LYS A C 1
ATOM 738 O O . LYS A 1 94 ? 6.305 1.220 0.231 1.00 98.69 94 LYS A O 1
ATOM 743 N N . THR A 1 95 ? 6.212 0.017 2.125 1.00 98.25 95 THR A N 1
ATOM 744 C CA . THR A 1 95 ? 7.585 -0.487 2.027 1.00 98.25 95 THR A CA 1
ATOM 745 C C . THR A 1 95 ? 7.746 -1.419 0.824 1.00 98.25 95 THR A C 1
ATOM 747 O O . THR A 1 95 ? 8.709 -1.265 0.072 1.00 98.25 95 THR A O 1
ATOM 750 N N . ALA A 1 96 ? 6.796 -2.329 0.595 1.00 98.06 96 ALA A N 1
ATOM 751 C CA . ALA A 1 96 ? 6.802 -3.238 -0.549 1.00 98.06 96 ALA A CA 1
ATOM 752 C C . ALA A 1 96 ? 6.759 -2.482 -1.889 1.00 98.06 96 ALA A C 1
ATOM 754 O O . ALA A 1 96 ? 7.613 -2.713 -2.744 1.00 98.06 96 ALA A O 1
ATOM 755 N N . LEU A 1 97 ? 5.860 -1.502 -2.043 1.00 98.00 97 LEU A N 1
ATOM 756 C CA . LEU A 1 97 ? 5.803 -0.648 -3.239 1.00 98.00 97 LEU A CA 1
ATOM 757 C C . LEU A 1 97 ? 7.094 0.158 -3.441 1.00 98.00 97 LEU A C 1
ATOM 759 O O . LEU A 1 97 ? 7.617 0.228 -4.553 1.00 98.00 97 LEU A O 1
ATOM 763 N N . SER A 1 98 ? 7.676 0.692 -2.364 1.00 97.12 98 SER A N 1
ATOM 764 C CA . SER A 1 98 ? 8.957 1.409 -2.443 1.00 97.12 98 SER A CA 1
ATOM 765 C C . SER A 1 98 ? 10.087 0.511 -2.966 1.00 97.12 98 SER A C 1
ATOM 767 O O . SER A 1 98 ? 10.931 0.954 -3.748 1.00 97.12 98 SER A O 1
ATOM 769 N N . LYS A 1 99 ? 10.114 -0.765 -2.554 1.00 95.69 99 LYS A N 1
ATOM 770 C CA . LYS A 1 99 ? 11.083 -1.757 -3.048 1.00 95.69 99 LYS A CA 1
ATOM 771 C C . LYS A 1 99 ? 10.799 -2.160 -4.489 1.00 95.69 99 LYS A C 1
ATOM 773 O O . LYS A 1 99 ? 11.736 -2.210 -5.285 1.00 95.69 99 LYS A O 1
ATOM 778 N N . PHE A 1 100 ? 9.532 -2.372 -4.832 1.00 95.38 100 PHE A N 1
ATOM 779 C CA . PHE A 1 100 ? 9.094 -2.654 -6.193 1.00 95.38 100 PHE A CA 1
ATOM 780 C C . PHE A 1 100 ? 9.573 -1.572 -7.171 1.00 95.38 100 PHE A C 1
ATOM 782 O O . PHE A 1 100 ? 10.186 -1.906 -8.189 1.00 95.38 100 PHE A O 1
ATOM 789 N N . HIS A 1 101 ? 9.383 -0.297 -6.814 1.00 96.00 101 HIS A N 1
ATOM 790 C CA . HIS A 1 101 ? 9.853 0.865 -7.570 1.00 96.00 101 HIS A CA 1
ATOM 791 C C . HIS A 1 101 ? 11.378 0.934 -7.644 1.00 96.00 101 HIS A C 1
ATOM 793 O O . HIS A 1 101 ? 11.942 1.048 -8.726 1.00 96.00 101 HIS A O 1
ATOM 799 N N . ALA A 1 102 ? 12.083 0.797 -6.516 1.00 94.19 102 ALA A N 1
ATOM 800 C CA . ALA A 1 102 ? 13.546 0.884 -6.484 1.00 94.19 102 ALA A CA 1
ATOM 801 C C . ALA A 1 102 ? 14.256 -0.183 -7.342 1.00 94.19 102 ALA A C 1
ATOM 803 O O . ALA A 1 102 ? 15.400 0.012 -7.749 1.00 94.19 102 ALA A O 1
ATOM 804 N N . LEU A 1 103 ? 13.605 -1.317 -7.615 1.00 93.50 103 LEU A N 1
ATOM 805 C CA . LEU A 1 103 ? 14.128 -2.347 -8.517 1.00 93.50 103 LEU A CA 1
ATOM 806 C C . LEU A 1 103 ? 13.858 -2.056 -9.998 1.00 93.50 103 LEU A C 1
ATOM 808 O O . LEU A 1 103 ? 14.440 -2.725 -10.843 1.00 93.50 103 LE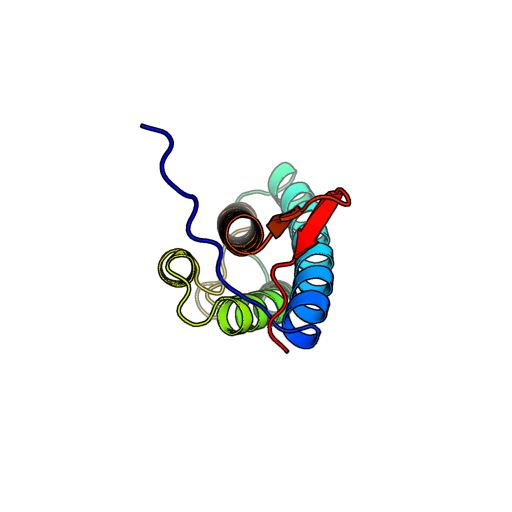U A O 1
ATOM 812 N N . ARG A 1 104 ? 12.979 -1.108 -10.320 1.00 94.50 104 ARG A N 1
ATOM 813 C CA . ARG A 1 104 ? 12.513 -0.814 -11.686 1.00 94.50 104 ARG A CA 1
ATOM 814 C C . ARG A 1 104 ? 12.806 0.622 -12.120 1.00 94.50 104 ARG A C 1
ATOM 816 O O . ARG A 1 104 ? 12.676 0.922 -13.296 1.00 94.50 104 ARG A O 1
ATOM 823 N N . TYR A 1 105 ? 13.227 1.482 -11.199 1.00 93.56 105 TYR A N 1
ATOM 824 C CA . TYR A 1 105 ? 13.560 2.880 -11.438 1.00 93.56 105 TYR A CA 1
ATOM 825 C C . TYR A 1 105 ? 15.074 3.087 -11.339 1.00 93.56 105 TYR A C 1
ATOM 827 O O . TYR A 1 105 ? 15.696 2.736 -10.332 1.00 93.56 105 TYR A O 1
ATOM 835 N N . TYR A 1 106 ? 15.688 3.619 -12.393 1.00 92.19 106 TYR A N 1
ATOM 836 C CA . TYR A 1 106 ? 17.142 3.681 -12.533 1.00 92.19 106 TYR A CA 1
ATOM 837 C C . TYR A 1 106 ? 17.599 4.970 -13.215 1.00 92.19 106 TYR A C 1
ATOM 839 O O . TYR A 1 106 ? 16.809 5.720 -13.782 1.00 92.19 106 TYR A O 1
ATOM 847 N N . ARG A 1 107 ? 18.902 5.254 -13.124 1.00 92.25 107 ARG A N 1
ATOM 848 C CA . ARG A 1 107 ? 19.502 6.438 -13.739 1.00 92.25 107 ARG A CA 1
ATOM 849 C C . ARG A 1 107 ? 19.865 6.158 -15.199 1.00 92.25 107 ARG A C 1
ATOM 851 O O . ARG A 1 107 ? 20.697 5.291 -15.464 1.00 92.25 107 ARG A O 1
ATOM 858 N N . THR A 1 108 ? 19.286 6.934 -16.104 1.00 88.81 108 THR A N 1
ATOM 859 C CA . THR A 1 108 ? 19.600 7.015 -17.533 1.00 88.81 108 THR A CA 1
ATOM 860 C C . THR A 1 108 ? 20.520 8.214 -17.815 1.00 88.81 108 THR A C 1
ATOM 862 O O . THR A 1 108 ? 20.908 8.955 -16.906 1.00 88.81 108 THR A O 1
ATOM 865 N N . GLU A 1 109 ? 20.884 8.427 -19.082 1.00 90.44 109 GLU A N 1
ATOM 866 C CA . GLU A 1 109 ? 21.615 9.630 -19.5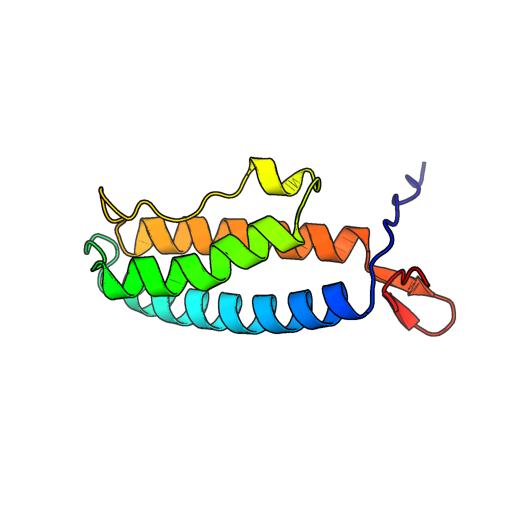10 1.00 90.44 109 GLU A CA 1
ATOM 867 C C . GLU A 1 109 ? 20.770 10.911 -19.396 1.00 90.44 109 GLU A C 1
ATOM 869 O O . GLU A 1 109 ? 21.319 11.991 -19.186 1.00 90.44 109 GLU A O 1
ATOM 874 N N . LEU A 1 110 ? 19.441 10.788 -19.486 1.00 91.88 110 LEU A N 1
ATOM 875 C CA . LEU A 1 110 ? 18.493 11.908 -19.472 1.00 91.88 110 LEU A CA 1
ATOM 876 C C . LEU A 1 110 ? 17.929 12.214 -18.077 1.00 91.88 110 LEU A C 1
ATOM 878 O O . LEU A 1 110 ? 17.277 13.239 -17.893 1.00 91.88 110 LEU A O 1
ATOM 882 N N . GLY A 1 111 ? 18.175 11.357 -17.085 1.00 93.19 111 GLY A N 1
ATOM 883 C CA . GLY A 1 111 ? 17.649 11.541 -15.737 1.00 93.19 111 GLY A CA 1
ATOM 884 C C . GLY A 1 111 ? 17.404 10.225 -15.019 1.00 93.19 111 GLY A C 1
ATOM 885 O O . GLY A 1 111 ? 18.140 9.261 -15.200 1.00 93.19 111 GLY A O 1
ATOM 886 N N . TRP A 1 112 ? 16.394 10.199 -14.159 1.00 92.25 112 TRP A N 1
ATOM 887 C CA . TRP A 1 112 ? 15.874 8.955 -13.604 1.00 92.25 112 TRP A CA 1
ATOM 888 C C . TRP A 1 112 ? 14.621 8.558 -14.364 1.00 92.25 112 TRP A C 1
ATOM 890 O O . TRP A 1 112 ? 13.812 9.430 -14.668 1.00 92.25 112 TRP A O 1
ATOM 900 N N . ASP A 1 113 ? 14.483 7.271 -14.659 1.00 94.81 113 ASP A N 1
ATOM 901 C CA . ASP A 1 113 ? 13.337 6.761 -15.398 1.00 94.81 113 ASP A CA 1
ATOM 902 C C . ASP A 1 113 ? 13.025 5.304 -15.032 1.00 94.81 113 ASP A C 1
ATOM 904 O O . ASP A 1 113 ? 13.848 4.587 -14.443 1.00 94.81 113 ASP A O 1
ATOM 908 N N . TRP A 1 114 ? 11.825 4.866 -15.394 1.00 94.94 114 TRP A N 1
ATOM 909 C CA . TRP A 1 114 ? 11.411 3.476 -15.334 1.00 94.94 114 TRP A CA 1
ATOM 910 C C . TRP A 1 114 ? 12.153 2.639 -16.377 1.00 94.94 114 TRP A C 1
ATOM 912 O O . TRP A 1 114 ? 12.389 3.049 -17.511 1.00 94.94 114 TRP A O 1
ATOM 922 N N . ASN A 1 115 ? 12.496 1.410 -16.010 1.00 94.81 115 ASN A N 1
ATOM 923 C CA . ASN A 1 115 ? 13.001 0.408 -16.937 1.00 94.81 115 ASN A CA 1
ATOM 924 C C . ASN A 1 115 ? 11.832 -0.244 -17.663 1.00 94.81 115 ASN A C 1
ATOM 926 O O . ASN A 1 115 ? 11.360 -1.316 -17.284 1.00 94.81 115 ASN A O 1
ATOM 930 N N . VAL A 1 116 ? 11.317 0.445 -18.671 1.00 94.44 116 VAL A N 1
ATOM 931 C CA . VAL A 1 116 ? 10.149 -0.020 -19.408 1.00 94.44 116 VAL A CA 1
ATOM 932 C C . VAL A 1 116 ? 10.532 -1.173 -20.342 1.00 94.44 116 VAL A C 1
ATOM 934 O O . VAL A 1 116 ? 11.550 -1.101 -21.028 1.00 94.44 116 VAL A O 1
ATOM 937 N N . LYS A 1 117 ? 9.739 -2.250 -20.355 1.00 90.25 117 LYS A N 1
ATOM 938 C CA . LYS A 1 117 ? 9.757 -3.251 -21.435 1.00 90.25 117 LYS A CA 1
ATOM 939 C C . LYS A 1 117 ? 8.669 -2.897 -22.449 1.00 90.25 117 LYS A C 1
ATOM 941 O O . LYS A 1 117 ? 7.555 -2.571 -22.034 1.00 90.25 117 LYS A O 1
ATOM 946 N N . ASP A 1 118 ? 9.026 -2.958 -23.730 1.00 66.38 118 ASP A N 1
ATOM 947 C CA . ASP A 1 118 ? 8.088 -2.854 -24.856 1.00 66.38 118 ASP A CA 1
ATOM 948 C C . ASP A 1 118 ? 7.013 -3.953 -24.806 1.00 66.38 118 ASP A C 1
ATOM 950 O O . ASP A 1 118 ? 7.349 -5.104 -24.423 1.00 66.38 118 ASP A O 1
#

Solvent-accessible surface area (backbone atoms only — not comparable to full-atom values): 6735 Å² total; per-residue (Å²): 132,84,77,78,77,75,72,45,72,42,42,73,66,57,50,55,51,49,57,54,49,51,57,53,50,51,55,50,43,55,54,34,47,58,44,22,77,76,42,32,84,45,65,50,54,65,69,60,50,58,56,52,34,61,54,44,52,52,50,50,61,72,44,52,91,40,81,51,43,85,70,52,73,67,75,56,81,80,82,38,48,27,28,43,56,47,38,53,49,51,52,40,46,52,50,33,52,53,50,59,44,61,32,25,47,46,81,57,97,90,45,76,44,71,38,68,49,134

Mean predicted aligned error: 3.96 Å

pLDDT: mean 93.89, std 10.69, range [38.0, 98.81]

Sequence (118 aa):
MKTKQVVKSITHAEIAEYELLVAHLDSLIDTVEELSKKKQDEVMNVFKVTSINKVLKRIIELLGDDPSTSFVEALDETSLPTNSDALLILKQFKTALSKFHALRYYRTELGWDWNVKD

Foldseek 3Di:
DPPPQQADADAPVLVVLLVVLLVVLVVLLVVLVVVCVVWVQAFDDLVNLVVQQVSQVSLLVSCPPPPLNVQADRDDSVVTGGSNVVSVRSVSSNVSSVVVCVNQWDADPVGIDGRYDD

Nearest PDB structures (foldseek):
  8r97-assembly2_I  TM=4.008E-01  e=3.022E+00  Subtercola sp.
  8r98-assembly1_A  TM=4.045E-01  e=9.564E+00  Subtercola sp.

Secondary structure (DSSP, 8-state):
--PPP----B-HHHHHHHHHHHHHHHHHHHHHHHHHHHHTTPBPPHHHHHHHHHHHHHHHHHHTT-GGGGG--PPPTTT--BHHHHHHHHHHHHHHHHHHHHTTEEE-SSSEEE-B--

Radius of gyration: 16.22 Å; Cα contacts (8 Å, |Δi|>4): 134; chains: 1; bounding box: 50×25×45 Å